Protein AF-A0A7X0MTR4-F1 (afdb_monomer_lite)

Radius of gyration: 24.88 Å; chains: 1; bounding box: 45×52×66 Å

Structure (mmCIF, N/CA/C/O backbone):
data_AF-A0A7X0MTR4-F1
#
_entry.id   AF-A0A7X0MTR4-F1
#
loop_
_atom_site.group_PDB
_atom_site.id
_atom_site.type_symbol
_atom_site.label_atom_id
_atom_site.label_alt_id
_atom_site.label_comp_id
_atom_site.label_asym_id
_atom_site.label_entity_id
_atom_site.label_seq_id
_atom_site.pdbx_PDB_ins_code
_atom_site.Cartn_x
_atom_site.Cartn_y
_atom_site.Cartn_z
_atom_site.occupancy
_atom_site.B_iso_or_equiv
_atom_site.auth_seq_id
_atom_site.auth_comp_id
_atom_site.auth_asym_id
_atom_site.auth_atom_id
_atom_site.pdbx_PDB_model_num
ATOM 1 N N . MET A 1 1 ? 25.894 -37.778 -3.325 1.00 52.03 1 MET A N 1
ATOM 2 C CA . MET A 1 1 ? 26.458 -36.408 -3.413 1.00 52.03 1 MET A CA 1
ATOM 3 C C . MET A 1 1 ? 26.594 -35.879 -4.847 1.00 52.03 1 MET A C 1
ATOM 5 O O . MET A 1 1 ? 26.071 -34.805 -5.101 1.00 52.03 1 MET A O 1
ATOM 9 N N . LYS A 1 2 ? 27.181 -36.609 -5.816 1.00 55.44 2 LYS A N 1
ATOM 10 C CA . LYS A 1 2 ? 27.331 -36.130 -7.219 1.00 55.44 2 LYS A CA 1
ATOM 11 C C . LYS A 1 2 ? 26.016 -35.779 -7.954 1.00 55.44 2 LYS A C 1
ATOM 13 O O . LYS A 1 2 ? 26.018 -34.944 -8.850 1.00 55.44 2 LYS A O 1
ATOM 18 N N . ARG A 1 3 ? 24.889 -36.380 -7.554 1.00 57.25 3 ARG A N 1
ATOM 19 C CA . ARG A 1 3 ? 23.555 -36.159 -8.151 1.00 57.25 3 ARG A CA 1
ATOM 20 C C . ARG A 1 3 ? 22.889 -34.833 -7.732 1.00 57.25 3 ARG A C 1
ATOM 22 O O . ARG A 1 3 ? 22.125 -34.270 -8.497 1.00 57.25 3 ARG A O 1
ATOM 29 N N . ILE A 1 4 ? 23.211 -34.326 -6.536 1.00 61.00 4 ILE A N 1
ATOM 30 C CA . ILE A 1 4 ? 22.725 -33.022 -6.040 1.00 61.00 4 ILE A CA 1
ATOM 31 C C . ILE A 1 4 ? 23.545 -31.895 -6.677 1.00 61.00 4 ILE A C 1
ATOM 33 O O . ILE A 1 4 ? 22.988 -30.911 -7.143 1.00 61.00 4 ILE A O 1
ATOM 37 N N . LEU A 1 5 ? 24.865 -32.089 -6.774 1.00 60.38 5 LEU A N 1
ATOM 38 C CA . LEU A 1 5 ? 25.774 -31.155 -7.445 1.00 60.38 5 LEU A CA 1
ATOM 39 C C . LEU A 1 5 ? 25.459 -31.008 -8.939 1.00 60.38 5 LEU A C 1
ATOM 41 O O . LEU A 1 5 ? 25.421 -29.887 -9.427 1.00 60.38 5 LEU A O 1
ATOM 45 N N . SER A 1 6 ? 25.161 -32.112 -9.636 1.00 57.75 6 SER A N 1
ATOM 46 C CA . SER A 1 6 ? 24.747 -32.046 -11.046 1.00 57.75 6 SER A CA 1
ATOM 47 C C . SER A 1 6 ? 23.400 -31.358 -11.230 1.00 57.75 6 SER A C 1
ATOM 49 O O . SER A 1 6 ? 23.270 -30.625 -12.191 1.00 57.75 6 SER A O 1
ATOM 51 N N . SER A 1 7 ? 22.450 -31.505 -10.297 1.00 58.25 7 SER A N 1
ATOM 52 C CA . SER A 1 7 ? 21.160 -30.798 -10.339 1.00 58.25 7 SER A CA 1
ATOM 53 C C . SER A 1 7 ? 21.279 -29.284 -10.127 1.00 58.25 7 SER A C 1
ATOM 55 O O . SER A 1 7 ? 20.419 -28.561 -10.611 1.00 58.25 7 SER A O 1
ATOM 57 N N . ILE A 1 8 ? 22.298 -28.801 -9.406 1.00 58.50 8 ILE A N 1
ATOM 58 C CA . ILE A 1 8 ? 22.568 -27.359 -9.230 1.00 58.50 8 ILE A CA 1
ATOM 59 C C . ILE A 1 8 ? 23.245 -26.774 -10.478 1.00 58.50 8 ILE A C 1
ATOM 61 O O . ILE A 1 8 ? 23.082 -25.595 -10.769 1.00 58.50 8 ILE A O 1
ATOM 65 N N . THR A 1 9 ? 23.984 -27.595 -11.228 1.00 65.94 9 THR A N 1
ATOM 66 C CA . THR A 1 9 ? 24.599 -27.208 -12.508 1.00 65.94 9 THR A CA 1
ATOM 67 C C . THR A 1 9 ? 23.730 -27.526 -13.732 1.00 65.94 9 THR A C 1
ATOM 69 O O . THR A 1 9 ? 24.055 -27.077 -14.826 1.00 65.94 9 THR A O 1
ATOM 72 N N . ASP A 1 10 ? 22.651 -28.299 -13.569 1.00 65.62 10 ASP A N 1
ATOM 73 C CA . ASP A 1 10 ? 21.635 -28.548 -14.597 1.00 65.62 10 ASP A CA 1
ATOM 74 C C . ASP A 1 10 ? 20.658 -27.370 -14.604 1.00 65.62 10 ASP A C 1
ATOM 76 O O . ASP A 1 10 ? 20.144 -26.988 -13.547 1.00 65.62 10 ASP A O 1
ATOM 80 N N . GLY A 1 11 ? 20.372 -26.813 -15.785 1.00 66.69 11 GLY A N 1
ATOM 81 C CA . GLY A 1 11 ? 19.631 -25.550 -15.925 1.00 66.69 11 GLY A CA 1
ATOM 82 C C . GLY A 1 11 ? 18.345 -25.498 -15.095 1.00 66.69 11 GLY A C 1
ATOM 83 O O . GLY A 1 11 ? 18.101 -24.528 -14.394 1.00 66.69 11 GLY A O 1
ATOM 84 N N . ARG A 1 12 ? 17.591 -26.602 -15.022 1.00 71.62 12 ARG A N 1
ATOM 85 C CA . ARG A 1 12 ? 16.322 -26.652 -14.277 1.00 71.62 12 ARG A CA 1
ATOM 86 C C . ARG A 1 12 ? 16.457 -26.475 -12.761 1.00 71.62 12 ARG A C 1
ATOM 88 O O . ARG A 1 12 ? 15.583 -25.863 -12.158 1.00 71.62 12 ARG A O 1
ATOM 95 N N . GLY A 1 13 ? 17.489 -27.029 -12.121 1.00 76.50 13 GLY A N 1
ATOM 96 C CA . GLY A 1 13 ? 17.661 -26.872 -10.669 1.00 76.50 13 GLY A CA 1
ATOM 97 C C . GLY A 1 13 ? 18.278 -25.523 -10.304 1.00 76.50 13 GLY A C 1
ATOM 98 O O . GLY A 1 13 ? 17.921 -24.946 -9.275 1.00 76.50 13 GLY A O 1
ATOM 99 N N . PHE A 1 14 ? 19.125 -24.986 -11.185 1.00 79.56 14 PHE A N 1
ATOM 100 C CA . PHE A 1 14 ? 19.615 -23.614 -11.099 1.00 79.56 14 PHE A CA 1
ATOM 101 C C . PHE A 1 14 ? 18.473 -22.591 -11.22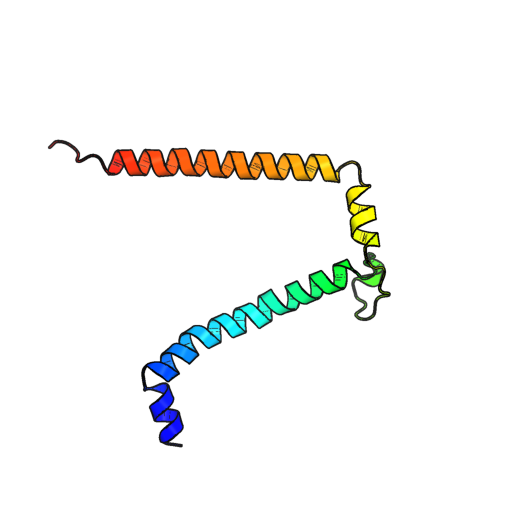8 1.00 79.56 14 PHE A C 1
ATOM 103 O O . PHE A 1 14 ? 18.349 -21.714 -10.376 1.00 79.56 14 PHE A O 1
ATOM 110 N N . ASP A 1 15 ? 17.581 -22.760 -12.210 1.00 83.56 15 ASP A N 1
ATOM 111 C CA . ASP A 1 15 ? 16.427 -21.881 -12.445 1.00 83.56 15 ASP A CA 1
ATOM 112 C C . ASP A 1 15 ? 15.457 -21.872 -11.252 1.00 83.56 15 ASP A C 1
ATOM 114 O O . ASP A 1 15 ? 14.997 -20.814 -10.814 1.00 83.56 15 ASP A O 1
ATOM 118 N N . ILE A 1 16 ? 15.184 -23.046 -10.666 1.00 87.12 16 ILE A N 1
ATOM 119 C CA . ILE A 1 16 ? 14.353 -23.160 -9.457 1.00 87.12 16 ILE A CA 1
ATOM 120 C C . ILE A 1 16 ? 15.013 -22.451 -8.274 1.00 87.12 16 ILE A C 1
ATOM 122 O O . ILE A 1 16 ? 14.317 -21.805 -7.497 1.00 87.12 16 ILE A O 1
ATOM 126 N N . GLY A 1 17 ? 16.337 -22.534 -8.128 1.00 87.62 17 GLY A N 1
ATOM 127 C CA . GLY A 1 17 ? 17.060 -21.777 -7.107 1.00 87.62 17 GLY A CA 1
ATOM 128 C C . GLY A 1 17 ? 16.960 -20.266 -7.330 1.00 87.62 17 GLY A C 1
ATOM 129 O O . GLY A 1 17 ? 16.670 -19.521 -6.393 1.00 87.62 17 GLY A O 1
ATOM 130 N N . LEU A 1 18 ? 17.133 -19.822 -8.577 1.00 91.31 18 LEU A N 1
ATOM 131 C CA . LEU A 1 18 ? 17.137 -18.412 -8.965 1.00 91.31 18 LEU A CA 1
ATOM 132 C C . LEU A 1 18 ? 15.776 -17.740 -8.749 1.00 91.31 18 LEU A C 1
ATOM 134 O O . LEU A 1 18 ? 15.732 -16.581 -8.348 1.00 91.31 18 LEU A O 1
ATOM 138 N N . VAL A 1 19 ? 14.675 -18.466 -8.949 1.00 93.75 19 VAL A N 1
ATOM 139 C CA . VAL A 1 19 ? 13.316 -17.976 -8.662 1.00 93.75 19 VAL A CA 1
ATOM 140 C C . VAL A 1 19 ? 12.921 -18.236 -7.207 1.00 93.75 19 VAL A C 1
ATOM 142 O O . VAL A 1 19 ? 12.368 -17.364 -6.537 1.00 93.75 19 VAL A O 1
ATOM 145 N N . GLY A 1 20 ? 13.221 -19.424 -6.689 1.00 95.31 20 GLY A N 1
ATOM 146 C CA . GLY A 1 20 ? 12.803 -19.873 -5.366 1.00 95.31 20 GLY A CA 1
ATOM 147 C C . GLY A 1 20 ? 13.390 -19.036 -4.234 1.00 95.31 20 GLY A C 1
ATOM 148 O O . GLY A 1 20 ? 12.678 -18.745 -3.277 1.00 95.31 20 GLY A O 1
ATOM 149 N N . VAL A 1 21 ? 14.647 -18.593 -4.348 1.00 95.19 21 VAL A N 1
ATOM 150 C CA . VAL A 1 21 ? 15.296 -17.769 -3.316 1.00 95.19 21 VAL A CA 1
ATOM 151 C C . VAL A 1 21 ? 14.628 -16.388 -3.177 1.00 95.19 21 VAL A C 1
ATOM 153 O O . VAL A 1 21 ? 14.201 -16.070 -2.065 1.00 95.19 21 VAL A O 1
ATOM 156 N N . PRO A 1 22 ? 14.449 -15.581 -4.245 1.00 95.94 22 PRO A N 1
ATOM 157 C CA . PRO A 1 22 ? 13.691 -14.331 -4.167 1.00 95.94 22 PRO A CA 1
ATOM 158 C C . PRO A 1 22 ? 12.250 -14.521 -3.698 1.00 95.94 22 PRO A C 1
ATOM 160 O O . PRO A 1 22 ? 11.765 -13.730 -2.896 1.00 95.94 22 PRO A O 1
ATOM 163 N N . PHE A 1 23 ? 11.563 -15.574 -4.152 1.00 96.25 23 PHE A N 1
ATOM 164 C CA . PHE A 1 23 ? 10.193 -15.846 -3.715 1.00 96.25 23 PHE A CA 1
ATOM 165 C C . PHE A 1 23 ? 10.116 -16.179 -2.227 1.00 96.25 23 PHE A C 1
ATOM 167 O O . PHE A 1 23 ? 9.269 -15.629 -1.527 1.00 96.25 23 PHE A O 1
ATOM 174 N N . ALA A 1 24 ? 11.007 -17.035 -1.724 1.00 96.31 24 ALA A N 1
ATOM 175 C CA . ALA A 1 24 ? 11.084 -17.343 -0.302 1.00 96.31 24 ALA A CA 1
ATOM 176 C C . ALA A 1 24 ? 11.415 -16.087 0.514 1.00 96.31 24 ALA A C 1
ATOM 178 O O . ALA A 1 24 ? 10.780 -15.832 1.534 1.00 96.31 24 ALA A O 1
ATOM 179 N N . PHE A 1 25 ? 12.350 -15.267 0.032 1.00 96.12 25 PHE A N 1
ATOM 180 C CA . PHE A 1 25 ? 12.697 -13.990 0.647 1.00 96.12 25 PHE A CA 1
ATOM 181 C C . PHE A 1 25 ? 11.489 -13.045 0.729 1.00 96.12 25 PHE A C 1
ATOM 183 O O . PHE A 1 25 ? 11.160 -12.564 1.813 1.00 96.12 25 PHE A O 1
ATOM 190 N N . LEU A 1 26 ? 10.785 -12.824 -0.387 1.00 97.25 26 LEU A N 1
ATOM 191 C CA . LEU A 1 26 ? 9.581 -11.991 -0.434 1.00 97.25 26 LEU A CA 1
ATOM 192 C C . LEU A 1 26 ? 8.472 -12.553 0.458 1.00 97.25 26 LEU A C 1
ATOM 194 O O . LEU A 1 26 ? 7.818 -11.804 1.180 1.00 97.25 26 LEU A O 1
ATOM 198 N N . PHE A 1 27 ? 8.266 -13.867 0.452 1.00 96.50 27 PHE A N 1
ATOM 199 C CA . PHE A 1 27 ? 7.240 -14.496 1.273 1.00 96.50 27 PHE A CA 1
ATOM 200 C C . PHE A 1 27 ? 7.531 -14.342 2.769 1.00 96.50 27 PHE A C 1
ATOM 202 O O . PHE A 1 27 ? 6.639 -13.990 3.536 1.00 96.50 27 PHE A O 1
ATOM 209 N N . ILE A 1 28 ? 8.778 -14.551 3.190 1.00 96.88 28 ILE A N 1
ATOM 210 C CA . ILE A 1 28 ? 9.164 -14.444 4.600 1.00 96.88 28 ILE A CA 1
ATOM 211 C C . ILE A 1 28 ? 9.126 -12.986 5.062 1.00 96.88 28 ILE A C 1
ATOM 213 O O . ILE A 1 28 ? 8.585 -12.703 6.127 1.00 96.88 28 ILE A O 1
ATOM 217 N N . LEU A 1 29 ? 9.677 -12.056 4.279 1.00 95.38 29 LEU A N 1
ATOM 218 C CA . LEU A 1 29 ? 9.846 -10.672 4.726 1.00 95.38 29 LEU A CA 1
ATOM 219 C C . LEU A 1 29 ? 8.663 -9.756 4.425 1.00 95.38 29 LEU A C 1
ATOM 221 O O . LEU A 1 29 ? 8.455 -8.802 5.164 1.00 95.38 29 LEU A O 1
ATOM 225 N N . ALA A 1 30 ? 7.890 -10.016 3.373 1.00 94.50 30 ALA A N 1
ATOM 226 C CA . ALA A 1 30 ? 6.696 -9.234 3.049 1.00 94.50 30 ALA A CA 1
ATOM 227 C C . ALA A 1 30 ? 5.412 -10.029 3.310 1.00 94.50 30 ALA A C 1
ATOM 229 O O . ALA A 1 30 ? 4.472 -9.503 3.903 1.00 94.50 30 ALA A O 1
ATOM 230 N N . GLY A 1 31 ? 5.382 -11.309 2.926 1.00 95.75 31 GLY A N 1
ATOM 231 C CA . GLY A 1 31 ? 4.209 -12.170 3.085 1.00 95.75 31 GLY A CA 1
ATOM 232 C C . GLY A 1 31 ? 3.821 -12.409 4.546 1.00 95.75 31 GLY A C 1
ATOM 233 O O . GLY A 1 31 ? 2.668 -12.179 4.906 1.00 95.75 31 GLY A O 1
ATOM 234 N N . LEU A 1 32 ? 4.762 -12.814 5.409 1.00 94.50 32 LEU A N 1
ATOM 235 C CA . LEU A 1 32 ? 4.459 -13.072 6.824 1.00 94.50 32 LEU A CA 1
ATOM 236 C C . LEU A 1 3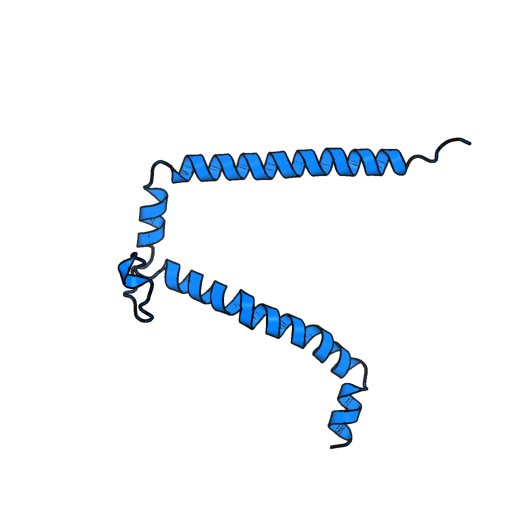2 ? 3.977 -11.813 7.567 1.00 94.50 32 LEU A C 1
ATOM 238 O O . LEU A 1 32 ? 2.931 -11.900 8.215 1.00 94.50 32 LEU A O 1
ATOM 242 N N . PRO A 1 33 ? 4.631 -10.635 7.461 1.00 92.69 33 PRO A N 1
ATOM 243 C CA . PRO A 1 33 ? 4.102 -9.421 8.077 1.00 92.69 33 PRO A CA 1
ATOM 244 C C . PRO A 1 33 ? 2.747 -9.005 7.508 1.00 92.69 33 PRO A C 1
ATOM 246 O O . PRO A 1 33 ? 1.901 -8.526 8.257 1.00 92.69 33 PRO A O 1
ATOM 249 N N . LEU A 1 34 ? 2.500 -9.202 6.210 1.00 94.50 34 LEU A N 1
ATOM 250 C CA . LEU A 1 34 ? 1.201 -8.901 5.610 1.00 94.50 34 LEU A CA 1
ATOM 251 C C . LEU A 1 34 ? 0.096 -9.793 6.189 1.00 94.50 34 LEU A C 1
ATOM 253 O O . LEU A 1 34 ? -0.947 -9.286 6.594 1.00 94.50 34 LEU A O 1
ATOM 257 N N . LEU A 1 35 ? 0.340 -11.102 6.292 1.00 93.00 35 LEU A N 1
ATOM 258 C CA . LEU A 1 35 ? -0.590 -12.042 6.925 1.00 93.00 35 LEU A CA 1
ATOM 259 C C . LEU A 1 35 ? -0.84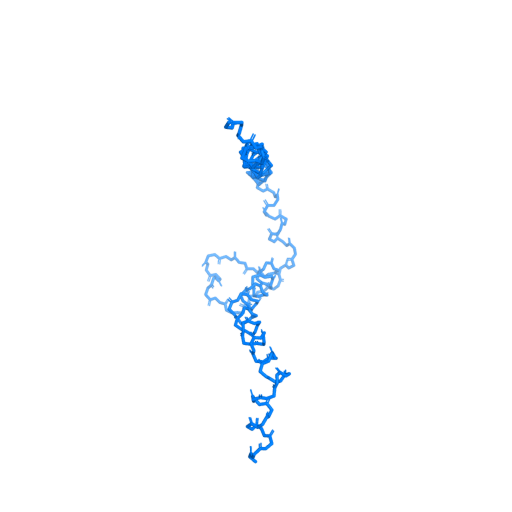6 -11.675 8.388 1.00 93.00 35 LEU A C 1
ATOM 261 O O . LEU A 1 35 ? -1.992 -11.683 8.831 1.00 93.00 35 LEU A O 1
ATOM 265 N N . TYR A 1 36 ? 0.201 -11.298 9.121 1.00 89.69 36 TYR A N 1
ATOM 266 C CA . TYR A 1 36 ? 0.064 -10.818 10.491 1.00 89.69 36 TYR A CA 1
ATOM 267 C C . TYR A 1 36 ? -0.795 -9.548 10.574 1.00 89.69 36 TYR A C 1
ATOM 269 O O . TYR A 1 36 ? -1.683 -9.481 11.417 1.00 89.69 36 TYR A O 1
ATOM 277 N N . ASN A 1 37 ? -0.610 -8.578 9.671 1.00 90.75 37 ASN A N 1
ATOM 278 C CA . ASN A 1 37 ? -1.451 -7.378 9.610 1.00 90.75 37 ASN A CA 1
ATOM 279 C C . ASN A 1 37 ? -2.921 -7.708 9.312 1.00 90.75 37 ASN A C 1
ATOM 281 O O . ASN A 1 37 ? -3.808 -7.089 9.892 1.00 90.75 37 ASN A O 1
ATOM 285 N N . ILE A 1 38 ? -3.184 -8.698 8.451 1.00 90.88 38 ILE A N 1
ATOM 286 C CA . ILE A 1 38 ? -4.547 -9.174 8.181 1.00 90.88 38 ILE A CA 1
ATOM 287 C C . ILE A 1 38 ? -5.147 -9.808 9.436 1.00 90.88 38 ILE A C 1
ATOM 289 O O . ILE A 1 38 ? -6.276 -9.505 9.782 1.00 90.88 38 ILE A O 1
ATOM 293 N N . LEU A 1 39 ? -4.422 -10.665 10.157 1.00 88.94 39 LEU A N 1
ATOM 294 C CA . LEU A 1 39 ? -4.937 -11.233 11.410 1.00 88.94 39 LEU A CA 1
ATOM 295 C C . LEU A 1 39 ? -5.197 -10.141 12.452 1.00 88.94 39 LEU A C 1
ATOM 297 O O . LEU A 1 39 ? -6.248 -10.124 13.094 1.00 88.94 39 LEU A O 1
ATOM 301 N N . MET A 1 40 ? -4.262 -9.200 12.563 1.00 87.44 40 MET A N 1
ATOM 302 C CA . MET A 1 40 ? -4.336 -8.066 13.471 1.00 87.44 40 MET A CA 1
ATOM 303 C C . MET A 1 40 ? -5.537 -7.161 13.164 1.00 87.44 40 MET A C 1
ATOM 305 O O . MET A 1 40 ? -6.148 -6.645 14.095 1.00 87.44 40 MET A O 1
ATOM 309 N N . SER A 1 41 ? -5.947 -7.008 11.899 1.00 89.12 41 SER A N 1
ATOM 310 C CA . SER A 1 41 ? -7.114 -6.187 11.549 1.00 89.12 41 SER A CA 1
ATOM 311 C C . SER A 1 41 ? -8.442 -6.744 12.081 1.00 89.12 41 SER A C 1
ATOM 313 O O . SER A 1 41 ? -9.397 -5.978 12.222 1.00 89.12 41 SER A O 1
ATOM 315 N N . PHE A 1 42 ? -8.499 -8.032 12.444 1.00 89.75 42 PHE A N 1
ATOM 316 C CA . PHE A 1 42 ? -9.650 -8.667 13.103 1.00 89.75 42 PHE A CA 1
ATOM 317 C C . PHE A 1 42 ? -9.496 -8.826 14.626 1.00 89.75 42 PHE A C 1
ATOM 319 O O . PHE A 1 42 ? -10.388 -9.357 15.295 1.00 89.75 42 PHE A O 1
ATOM 326 N N . GLN A 1 43 ? -8.368 -8.399 15.189 1.00 86.81 43 GLN A N 1
ATOM 327 C CA . GLN A 1 43 ? -8.065 -8.459 16.619 1.00 86.81 43 GLN A CA 1
ATOM 328 C C . GLN A 1 43 ? -8.131 -7.066 17.250 1.00 86.81 43 GLN A C 1
ATOM 330 O O . GLN A 1 43 ? -8.099 -6.059 16.553 1.00 86.81 43 GLN A O 1
ATOM 335 N N . GLU A 1 44 ? -8.253 -6.980 18.571 1.00 81.94 44 GLU A N 1
ATOM 336 C CA . GLU A 1 44 ? -8.234 -5.685 19.262 1.00 81.94 44 GLU A CA 1
ATOM 337 C C . GLU A 1 44 ? -6.843 -5.034 19.177 1.00 81.94 44 GLU A C 1
ATOM 339 O O . GLU A 1 44 ? -5.841 -5.609 19.615 1.00 81.94 44 GLU A O 1
ATOM 344 N N . VAL A 1 45 ? -6.774 -3.836 18.588 1.00 69.62 45 VAL A N 1
ATOM 345 C CA . VAL A 1 45 ? -5.529 -3.079 18.395 1.00 69.62 45 VAL A CA 1
ATOM 346 C C . VAL A 1 45 ? -5.641 -1.724 19.072 1.00 69.62 45 VAL A C 1
ATOM 348 O O . VAL A 1 45 ? -5.984 -0.722 18.459 1.00 69.62 45 VAL A O 1
ATOM 351 N N . ASP A 1 46 ? -5.300 -1.709 20.349 1.00 72.00 46 ASP A N 1
ATOM 352 C CA . ASP A 1 46 ? -5.080 -0.503 21.137 1.00 72.00 46 ASP A CA 1
ATOM 353 C C . ASP A 1 46 ? -3.592 -0.209 21.345 1.00 72.00 46 ASP A C 1
ATOM 355 O O . ASP A 1 46 ? -2.763 -1.125 21.279 1.00 72.00 46 ASP A O 1
ATOM 359 N N . MET A 1 47 ? -3.250 1.041 21.684 1.00 66.69 47 MET A N 1
ATOM 360 C CA . MET A 1 47 ? -1.862 1.473 21.942 1.00 66.69 47 MET A CA 1
ATOM 361 C C . MET A 1 47 ? -1.150 0.598 22.988 1.00 66.69 47 MET A C 1
ATOM 363 O O . MET A 1 47 ? 0.046 0.339 22.876 1.00 66.69 47 MET A O 1
ATOM 367 N N . PHE A 1 48 ? -1.901 0.085 23.966 1.00 68.69 48 PHE A N 1
ATOM 368 C CA . PHE A 1 48 ? -1.406 -0.812 25.014 1.00 68.69 48 PHE A CA 1
ATOM 369 C C . PHE A 1 48 ? -1.330 -2.282 24.582 1.00 68.69 48 PHE A C 1
ATOM 371 O O . PHE A 1 48 ? -0.575 -3.062 25.154 1.00 68.69 48 PHE A O 1
ATOM 378 N N . SER A 1 49 ? -2.086 -2.666 23.554 1.00 67.94 49 SER A N 1
ATOM 379 C CA . SER A 1 49 ? -2.095 -4.029 23.016 1.00 67.94 49 SER A CA 1
ATOM 380 C C . SER A 1 49 ? -1.015 -4.258 21.955 1.00 67.94 49 SER A C 1
ATOM 382 O O . SER A 1 49 ? -0.749 -5.410 21.626 1.00 67.94 49 SER A O 1
ATOM 384 N N . LEU A 1 50 ? -0.369 -3.195 21.442 1.00 62.44 50 LEU A N 1
ATOM 385 C CA . LEU A 1 50 ? 0.614 -3.258 20.348 1.00 62.44 50 LEU A CA 1
ATOM 386 C C . LEU A 1 50 ? 1.759 -4.257 20.601 1.00 62.44 50 LEU A C 1
ATOM 388 O O . LEU A 1 50 ? 2.205 -4.910 19.660 1.00 62.44 50 LEU A O 1
ATOM 392 N N . GLY A 1 51 ? 2.179 -4.419 21.860 1.00 65.69 51 GLY A N 1
ATOM 393 C CA . GLY A 1 51 ? 3.210 -5.378 22.273 1.00 65.69 51 GLY A CA 1
ATOM 394 C C . GLY A 1 51 ? 2.704 -6.781 22.639 1.00 65.69 51 GLY A C 1
ATOM 395 O O . GLY A 1 51 ? 3.521 -7.663 22.888 1.00 65.69 51 GLY A O 1
ATOM 396 N N . SER A 1 52 ? 1.386 -7.010 22.686 1.00 70.69 52 SER A N 1
ATOM 397 C CA . SER A 1 52 ? 0.811 -8.322 23.005 1.00 70.69 52 SER A CA 1
ATOM 398 C C . SER A 1 52 ? 0.605 -9.160 21.744 1.00 70.69 52 SER A C 1
ATOM 400 O O . SER A 1 52 ? -0.007 -8.710 20.771 1.00 70.69 52 SER A O 1
ATOM 402 N N . ILE A 1 53 ? 1.083 -10.405 21.790 1.00 63.69 53 ILE A N 1
ATOM 403 C CA . ILE A 1 53 ? 0.908 -11.411 20.730 1.00 63.69 53 ILE A CA 1
ATOM 404 C C . ILE A 1 53 ? -0.491 -12.049 20.804 1.00 63.69 53 ILE A C 1
ATOM 406 O O . ILE A 1 53 ? -1.042 -12.463 19.788 1.00 63.69 53 ILE A O 1
ATOM 410 N N . ILE A 1 54 ? -1.092 -12.110 21.998 1.00 67.75 54 ILE A N 1
ATOM 411 C CA . ILE A 1 54 ? -2.420 -12.692 22.218 1.00 67.75 54 ILE A CA 1
ATOM 412 C C . ILE A 1 54 ? -3.407 -11.545 22.407 1.00 67.75 54 ILE A C 1
ATOM 414 O O . ILE A 1 54 ? -3.338 -10.807 23.393 1.00 67.75 54 ILE A O 1
ATOM 418 N N . ARG A 1 55 ? -4.312 -11.386 21.441 1.00 76.50 55 ARG A N 1
ATOM 419 C CA . ARG A 1 55 ? -5.337 -10.339 21.424 1.00 76.50 55 ARG A CA 1
ATOM 420 C C . ARG A 1 55 ? -6.713 -10.960 21.215 1.00 76.50 55 ARG A C 1
ATOM 422 O O . ARG A 1 55 ? -6.821 -11.928 20.455 1.00 76.50 55 ARG A O 1
ATOM 429 N N . PRO A 1 56 ? -7.760 -10.424 21.857 1.00 79.31 56 PRO A N 1
ATOM 430 C CA . PRO A 1 56 ? -9.114 -10.902 21.633 1.00 79.31 56 PRO A CA 1
ATOM 431 C C . PRO A 1 56 ? -9.530 -10.644 20.179 1.00 79.31 56 PRO A C 1
ATOM 433 O O . PRO A 1 56 ? -9.212 -9.609 19.589 1.00 79.31 56 PRO A O 1
ATOM 436 N N . PHE A 1 57 ? -10.225 -11.617 19.590 1.00 84.81 57 PHE A N 1
ATOM 437 C CA . PHE A 1 57 ? -10.778 -11.506 18.245 1.00 84.81 57 PHE A CA 1
ATOM 438 C C . PHE A 1 57 ? -12.051 -10.655 18.295 1.00 84.81 57 PHE A C 1
ATOM 440 O O . PHE A 1 57 ? -13.035 -11.043 18.923 1.00 84.81 57 PHE A O 1
ATOM 447 N N . VAL A 1 58 ? -12.030 -9.496 17.636 1.00 87.12 58 VAL A N 1
ATOM 448 C CA . VAL A 1 58 ? -13.133 -8.516 17.620 1.00 87.12 58 VAL A CA 1
ATOM 449 C C . VAL A 1 58 ? -13.888 -8.498 16.288 1.00 87.12 58 VAL A C 1
ATOM 451 O O . VAL A 1 58 ? -14.801 -7.692 16.093 1.00 87.12 58 VAL A O 1
ATOM 454 N N . GLY A 1 59 ? -13.527 -9.383 15.354 1.00 88.81 59 GLY A N 1
ATOM 455 C CA . GLY A 1 59 ? -14.153 -9.471 14.038 1.00 88.81 59 GLY A CA 1
ATOM 456 C C . GLY A 1 59 ? -14.000 -8.164 13.257 1.00 88.81 59 GLY A C 1
ATOM 457 O O . GLY A 1 59 ? -12.900 -7.645 13.115 1.00 88.81 59 GLY A O 1
ATOM 458 N N . PHE A 1 60 ? -15.105 -7.612 12.751 1.00 90.94 60 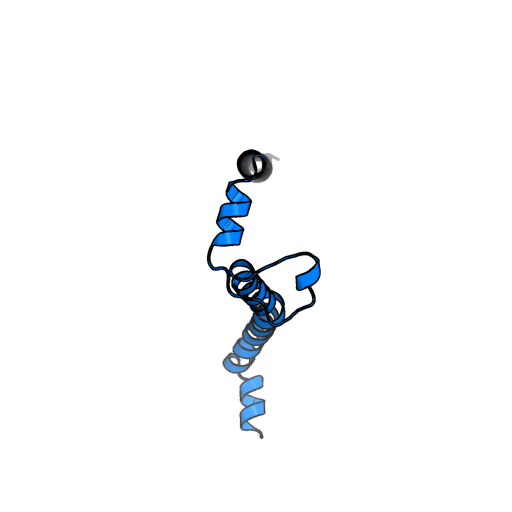PHE A N 1
ATOM 459 C CA . PHE A 1 60 ? -15.090 -6.415 11.896 1.00 90.94 60 PHE A CA 1
ATOM 460 C C . PHE A 1 60 ? -15.147 -5.078 12.650 1.00 90.94 60 PHE A C 1
ATOM 462 O O . PHE A 1 60 ? -15.267 -4.030 12.014 1.00 90.94 60 PHE A O 1
ATOM 469 N N . LYS A 1 61 ? -15.072 -5.082 13.986 1.00 91.19 61 LYS A N 1
ATOM 470 C CA . LYS A 1 61 ? -15.223 -3.866 14.801 1.00 91.19 61 LYS A CA 1
ATOM 471 C C . LYS A 1 61 ? -14.272 -2.743 14.363 1.00 91.19 61 LYS A C 1
ATOM 473 O O . LYS A 1 61 ? -14.730 -1.632 14.127 1.00 91.19 61 LYS A O 1
ATOM 478 N N . ASN A 1 62 ? -12.998 -3.065 14.126 1.00 90.69 62 ASN A N 1
ATOM 479 C CA . ASN A 1 62 ? -11.988 -2.098 13.678 1.00 90.69 62 ASN A CA 1
ATOM 480 C C . ASN A 1 62 ? -12.360 -1.410 12.356 1.00 90.69 62 ASN A C 1
ATOM 482 O O . ASN A 1 62 ? -12.165 -0.209 12.199 1.00 90.69 62 ASN A O 1
ATOM 486 N N . TYR A 1 63 ? -12.925 -2.158 11.405 1.00 91.38 63 TYR A N 1
ATOM 487 C CA . TYR A 1 63 ? -13.356 -1.608 10.120 1.00 91.38 63 TYR A CA 1
ATOM 488 C C . TYR A 1 63 ? -14.552 -0.672 10.290 1.00 91.38 63 TYR A C 1
ATOM 490 O O . TYR A 1 63 ? -14.577 0.411 9.712 1.00 91.38 63 TYR A O 1
ATOM 498 N N . ILE A 1 64 ? -15.535 -1.070 11.101 1.00 92.38 64 ILE A N 1
ATOM 499 C CA . ILE A 1 64 ? -16.707 -0.239 11.394 1.00 92.38 64 ILE A CA 1
ATOM 500 C C . ILE A 1 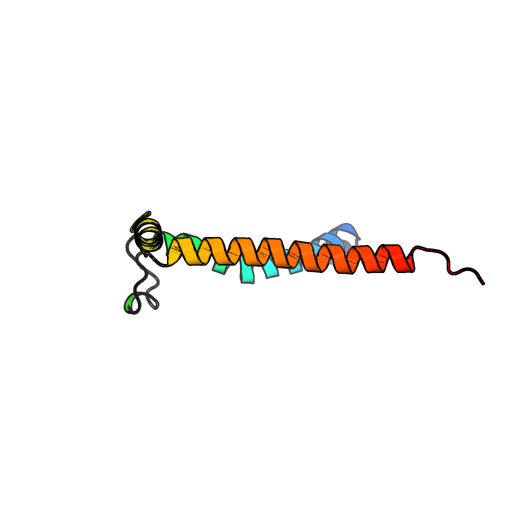64 ? -16.271 1.066 12.069 1.00 92.38 64 ILE A C 1
ATOM 502 O O . ILE A 1 64 ? -16.739 2.136 11.685 1.00 92.38 64 ILE A O 1
ATOM 506 N N . ASP A 1 65 ? -15.375 0.986 13.049 1.00 91.50 65 ASP A N 1
ATOM 507 C CA . ASP A 1 65 ? -14.888 2.152 13.784 1.00 91.50 65 ASP A CA 1
ATOM 508 C C . ASP A 1 65 ? -14.050 3.079 12.889 1.00 91.50 65 ASP A C 1
ATOM 510 O O . ASP A 1 65 ? -14.189 4.295 12.992 1.00 91.50 65 ASP A O 1
ATOM 514 N N . LEU A 1 66 ? -13.280 2.534 11.939 1.00 91.44 66 LEU A N 1
ATOM 515 C CA . LEU A 1 66 ? -12.590 3.313 10.906 1.00 91.44 66 LEU A CA 1
ATOM 516 C C . LEU A 1 66 ? -13.580 4.080 10.016 1.00 91.44 66 LEU A C 1
ATOM 518 O O . LEU A 1 66 ? -13.454 5.290 9.850 1.00 91.44 66 LEU A O 1
ATOM 522 N N . PHE A 1 67 ? -14.590 3.409 9.456 1.00 93.69 67 PHE A N 1
ATOM 523 C CA . PHE A 1 67 ? -15.557 4.057 8.556 1.00 93.69 67 PHE A CA 1
ATOM 524 C C . PHE A 1 67 ? -16.514 5.028 9.259 1.00 93.69 67 PHE A C 1
ATOM 526 O O . PHE A 1 67 ? -17.114 5.870 8.594 1.00 93.69 67 PHE A O 1
ATOM 533 N N . LYS A 1 68 ? -16.651 4.945 10.586 1.00 94.44 68 LYS A N 1
ATOM 534 C CA . LYS A 1 68 ? -17.379 5.938 11.389 1.00 94.44 68 LYS A CA 1
ATOM 535 C C . LYS A 1 68 ? -16.615 7.251 11.570 1.00 94.44 68 LYS A C 1
ATOM 537 O O . LYS A 1 68 ? -17.243 8.245 11.929 1.00 94.44 68 LYS A O 1
ATOM 542 N N . GLN A 1 69 ? -15.297 7.267 11.361 1.00 94.44 69 GLN A N 1
ATOM 543 C CA . GLN A 1 69 ? -14.511 8.495 11.470 1.00 94.44 69 GLN A CA 1
ATOM 544 C C . GLN A 1 69 ? -14.876 9.445 10.316 1.00 94.44 69 GLN A C 1
ATOM 546 O O . GLN A 1 69 ? -14.833 9.031 9.150 1.00 94.44 69 GLN A O 1
ATOM 551 N N . PRO A 1 70 ? -15.248 10.706 10.603 1.00 94.12 70 PRO A N 1
ATOM 552 C CA . PRO A 1 70 ? -15.681 11.655 9.577 1.00 94.12 70 PRO A CA 1
ATOM 553 C C . PRO A 1 70 ? -14.581 11.992 8.559 1.00 94.12 70 PRO A C 1
ATOM 555 O O . PRO A 1 70 ? -14.882 12.427 7.451 1.00 94.12 70 PRO A O 1
ATOM 558 N N . GLU A 1 71 ? -13.316 11.759 8.900 1.00 95.81 71 GLU A N 1
ATOM 559 C CA . GLU A 1 71 ? -12.147 12.004 8.059 1.00 95.81 71 GLU A CA 1
ATOM 560 C C . GLU A 1 71 ? -11.896 10.878 7.048 1.00 95.81 71 GLU A C 1
ATOM 562 O O . GLU A 1 71 ? -11.286 11.117 6.004 1.00 95.81 71 GLU A O 1
ATOM 567 N N . THR A 1 72 ? -12.391 9.663 7.308 1.00 94.25 72 THR A N 1
ATOM 568 C CA . THR A 1 72 ? -12.066 8.472 6.508 1.00 94.25 72 THR A CA 1
ATOM 569 C C . THR A 1 72 ? -12.495 8.619 5.051 1.00 94.25 72 THR A C 1
ATOM 571 O O . THR A 1 72 ? -11.694 8.393 4.144 1.00 94.25 72 THR A O 1
ATOM 574 N N . LEU A 1 73 ? -13.739 9.037 4.796 1.00 95.00 73 LEU A N 1
ATOM 575 C CA . LEU A 1 73 ? -14.241 9.220 3.428 1.00 95.00 73 LEU A CA 1
ATOM 576 C C . LEU A 1 73 ? -13.536 10.367 2.676 1.00 95.00 73 LEU A C 1
ATOM 578 O O .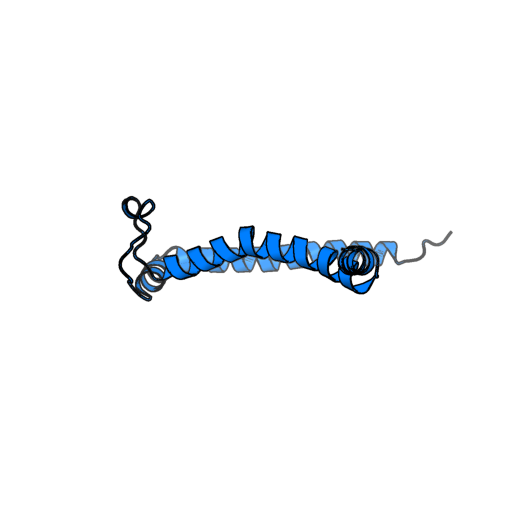 LEU A 1 73 ? -13.101 10.133 1.545 1.00 95.00 73 LEU A O 1
ATOM 582 N N . PRO A 1 74 ? -13.363 11.571 3.262 1.00 96.69 74 PRO A N 1
ATOM 583 C CA . PRO A 1 74 ? -12.565 12.630 2.649 1.00 96.69 74 PRO A CA 1
ATOM 584 C C . PRO A 1 74 ? -11.138 12.198 2.301 1.00 96.69 74 PRO A C 1
ATOM 586 O O . PRO A 1 74 ? -10.671 12.476 1.197 1.00 96.69 74 PRO A O 1
ATOM 589 N N . ILE A 1 75 ? -10.449 11.494 3.207 1.00 97.06 75 ILE A N 1
ATOM 590 C CA . ILE A 1 75 ? -9.085 11.003 2.969 1.00 97.06 75 ILE A CA 1
ATOM 591 C C . ILE A 1 75 ? -9.074 10.032 1.788 1.00 97.06 75 ILE A C 1
ATOM 593 O O . ILE A 1 75 ? -8.293 10.229 0.859 1.00 97.06 75 ILE A O 1
ATOM 597 N N . LEU A 1 76 ? -9.972 9.041 1.774 1.00 96.69 76 LEU A N 1
ATOM 598 C CA . LEU A 1 76 ? -10.068 8.074 0.677 1.00 96.69 76 LEU A CA 1
ATOM 599 C C . LEU A 1 76 ? -10.311 8.760 -0.671 1.00 96.69 76 LEU A C 1
ATOM 601 O O . LEU A 1 76 ? -9.652 8.430 -1.658 1.00 96.69 76 LEU A O 1
ATOM 605 N N . PHE A 1 77 ? -11.214 9.739 -0.720 1.00 97.56 77 PHE A N 1
ATOM 606 C CA . PHE A 1 77 ? -11.513 10.463 -1.952 1.00 97.56 77 PHE A CA 1
ATOM 607 C C . PHE A 1 77 ? -10.318 11.291 -2.437 1.00 97.56 77 PHE A C 1
ATOM 609 O O . PHE A 1 77 ? -9.964 11.234 -3.616 1.00 97.56 77 PHE A O 1
ATOM 616 N N . ASN A 1 78 ? -9.635 11.987 -1.525 1.00 97.81 78 ASN A N 1
ATOM 617 C CA . ASN A 1 78 ? -8.411 12.722 -1.838 1.00 97.81 78 ASN A CA 1
ATOM 618 C C . ASN A 1 78 ? -7.305 11.792 -2.354 1.00 97.81 78 ASN A C 1
ATOM 620 O O . ASN A 1 78 ? -6.637 12.123 -3.332 1.00 97.81 78 ASN A O 1
ATOM 624 N N . THR A 1 79 ? -7.133 10.613 -1.751 1.00 97.62 79 THR A N 1
ATOM 625 C CA . THR A 1 79 ? -6.172 9.608 -2.222 1.00 97.62 79 THR A CA 1
ATOM 626 C C . THR A 1 79 ? -6.509 9.132 -3.632 1.00 97.62 79 THR A C 1
ATOM 628 O O . THR A 1 79 ? -5.619 9.079 -4.477 1.00 97.62 79 THR A O 1
ATOM 631 N N . VAL A 1 80 ? -7.777 8.832 -3.924 1.00 98.12 80 VAL A N 1
ATOM 632 C CA . VAL A 1 80 ? -8.202 8.405 -5.267 1.00 98.12 80 VAL A CA 1
ATOM 633 C C . VAL A 1 80 ? -7.962 9.507 -6.297 1.00 98.12 80 VAL A C 1
ATOM 635 O O . VAL A 1 80 ? -7.376 9.233 -7.343 1.00 98.12 80 VAL A O 1
ATOM 638 N N . ILE A 1 81 ? -8.345 10.752 -5.997 1.00 98.19 81 ILE A N 1
ATOM 639 C CA . ILE A 1 81 ? -8.088 11.898 -6.882 1.00 98.19 81 ILE A CA 1
ATOM 640 C C . ILE A 1 81 ? -6.591 12.043 -7.144 1.00 98.19 81 ILE A C 1
ATOM 642 O O . ILE A 1 81 ? -6.180 12.209 -8.291 1.00 98.19 81 ILE A O 1
ATOM 646 N N . PHE A 1 82 ? -5.772 11.956 -6.096 1.00 97.94 82 PHE A N 1
ATOM 647 C CA . PHE A 1 82 ? -4.327 12.075 -6.218 1.00 97.94 82 PHE A CA 1
ATOM 648 C C . PHE A 1 82 ? -3.733 10.961 -7.086 1.00 97.94 82 PHE A C 1
ATOM 650 O O . PHE A 1 82 ? -2.945 11.241 -7.987 1.00 97.94 82 PHE A O 1
ATOM 657 N N . VAL A 1 83 ? -4.127 9.706 -6.865 1.00 98.00 83 VAL A N 1
ATOM 658 C CA . VAL A 1 83 ? -3.659 8.560 -7.659 1.00 98.00 83 VAL A CA 1
ATOM 659 C C . VAL A 1 83 ? -4.064 8.712 -9.125 1.00 98.00 83 VAL A C 1
ATOM 661 O O . VAL A 1 83 ? -3.219 8.602 -10.007 1.00 98.00 83 VAL A O 1
ATOM 664 N N . VAL A 1 84 ? -5.329 9.024 -9.409 1.00 98.12 84 VAL A N 1
ATOM 665 C CA . VAL A 1 84 ? -5.806 9.170 -10.793 1.00 98.12 84 VAL A CA 1
ATOM 666 C C . VAL A 1 84 ? -5.132 10.357 -11.480 1.00 98.12 84 VAL A C 1
ATOM 668 O O . VAL A 1 84 ? -4.647 10.223 -12.602 1.00 98.12 84 VAL A O 1
ATOM 671 N N . GLY A 1 85 ? -5.055 11.505 -10.805 1.00 98.06 85 GLY A N 1
ATOM 672 C CA . GLY A 1 85 ? -4.428 12.708 -11.343 1.00 98.06 85 GLY A CA 1
ATOM 673 C C . GLY A 1 85 ? -2.928 12.534 -11.588 1.00 98.06 85 GLY A C 1
ATOM 674 O O . GLY A 1 85 ? -2.433 12.929 -12.644 1.00 98.06 85 GLY A O 1
ATOM 675 N N . SER A 1 86 ? -2.209 11.901 -10.655 1.00 97.62 86 SER A N 1
ATOM 676 C CA . SER A 1 86 ? -0.772 11.634 -10.802 1.00 97.62 86 SER A CA 1
ATOM 677 C C . SER A 1 86 ? -0.488 10.671 -11.950 1.00 97.62 86 SER A C 1
ATOM 679 O O . SER A 1 86 ? 0.331 10.997 -12.807 1.00 97.62 86 SER A O 1
ATOM 681 N N . ILE A 1 87 ? -1.210 9.549 -12.033 1.00 97.81 87 ILE A N 1
ATOM 682 C CA . ILE A 1 87 ? -1.053 8.579 -13.123 1.00 97.81 87 ILE A CA 1
ATOM 683 C C . ILE A 1 87 ? -1.374 9.231 -14.466 1.00 97.81 87 ILE A C 1
ATOM 685 O O . ILE A 1 87 ? -0.600 9.080 -15.407 1.00 97.81 87 ILE A O 1
ATOM 689 N N . ALA A 1 88 ? -2.473 9.986 -14.564 1.00 98.00 88 ALA A N 1
ATOM 690 C CA . ALA A 1 88 ? -2.837 10.673 -15.797 1.00 98.00 88 ALA A CA 1
ATOM 691 C C . ALA A 1 88 ? -1.749 11.667 -16.229 1.00 98.00 88 ALA A C 1
ATOM 693 O O . ALA A 1 88 ? -1.325 11.646 -17.381 1.00 98.00 88 ALA A O 1
ATOM 694 N N . GLY A 1 89 ? -1.244 12.494 -15.308 1.00 97.31 89 GLY A N 1
ATOM 695 C CA . GLY A 1 89 ? -0.172 13.447 -15.598 1.00 97.31 89 GLY A CA 1
ATOM 696 C C . GLY A 1 89 ? 1.129 12.767 -16.031 1.00 97.31 89 GLY A C 1
ATOM 697 O O . GLY A 1 89 ? 1.685 13.102 -17.076 1.00 97.31 89 GLY A O 1
ATOM 698 N N . GLN A 1 90 ? 1.595 11.777 -15.265 1.00 97.44 90 GLN A N 1
ATOM 699 C CA . GLN A 1 90 ? 2.812 11.017 -15.572 1.00 97.44 90 GLN A CA 1
ATOM 700 C C . GLN A 1 90 ? 2.699 10.278 -16.906 1.00 97.44 90 GLN A C 1
ATOM 702 O O . GLN A 1 90 ? 3.639 10.296 -17.700 1.00 97.44 90 GLN A O 1
ATOM 707 N N . PHE A 1 91 ? 1.545 9.664 -17.169 1.00 97.81 91 PHE A N 1
ATOM 708 C CA . PHE A 1 91 ? 1.285 8.952 -18.411 1.00 97.81 91 PHE A CA 1
ATOM 709 C C . PHE A 1 91 ? 1.256 9.905 -19.604 1.00 97.81 91 PHE A C 1
ATOM 711 O O . PHE A 1 91 ? 1.971 9.667 -20.569 1.00 97.81 91 PHE A O 1
ATOM 718 N N . LEU A 1 92 ? 0.492 10.999 -19.539 1.00 98.19 92 LEU A N 1
ATOM 719 C CA . LEU A 1 92 ? 0.382 11.955 -20.644 1.00 98.19 92 LEU A CA 1
ATOM 720 C C . LEU A 1 92 ? 1.733 12.584 -20.991 1.00 98.19 92 LEU A C 1
ATOM 722 O O . LEU A 1 92 ? 2.081 12.670 -22.166 1.00 98.19 92 LEU A O 1
ATOM 726 N N . ILE A 1 93 ? 2.510 12.985 -19.983 1.00 97.12 93 ILE A N 1
ATOM 727 C CA . ILE A 1 93 ? 3.832 13.581 -20.196 1.00 97.12 93 ILE A CA 1
ATOM 728 C C . ILE A 1 93 ? 4.810 12.529 -20.729 1.00 97.12 93 ILE A C 1
ATOM 730 O O . ILE A 1 93 ? 5.454 12.757 -21.751 1.00 97.12 93 ILE A O 1
ATOM 734 N N . GLY A 1 94 ? 4.914 11.370 -20.071 1.00 96.38 94 GLY A N 1
ATOM 735 C CA . GLY A 1 94 ? 5.840 10.310 -20.473 1.00 96.38 94 GLY A CA 1
ATOM 736 C C . GLY A 1 94 ? 5.536 9.768 -21.869 1.00 96.38 94 GLY A C 1
ATOM 737 O O . GLY A 1 94 ? 6.440 9.616 -22.688 1.00 96.38 94 GLY A O 1
ATOM 738 N N . PHE A 1 95 ? 4.258 9.546 -22.171 1.00 96.44 95 PHE A N 1
ATOM 739 C CA . PHE A 1 95 ? 3.811 9.094 -23.482 1.00 96.44 95 PHE A CA 1
ATOM 740 C C . PHE A 1 95 ? 3.973 10.179 -24.550 1.00 96.44 95 PHE A C 1
ATOM 742 O O . PHE A 1 95 ? 4.436 9.884 -25.648 1.00 96.44 95 PHE A O 1
ATOM 749 N N . GLY A 1 96 ? 3.674 11.441 -24.229 1.00 96.69 96 GLY A N 1
ATOM 750 C CA . GLY A 1 96 ? 3.898 12.569 -25.134 1.00 96.69 96 GLY A CA 1
ATOM 751 C C . GLY A 1 96 ? 5.369 12.719 -25.526 1.00 96.69 96 GLY A C 1
ATOM 752 O O . GLY A 1 96 ? 5.680 12.860 -26.707 1.00 96.69 96 GLY A O 1
ATOM 753 N N . LEU A 1 97 ? 6.285 12.607 -24.559 1.00 95.69 97 LEU A N 1
ATOM 754 C CA . LEU A 1 97 ? 7.727 12.599 -24.823 1.00 95.69 97 LEU A CA 1
ATOM 755 C C . LEU A 1 97 ? 8.159 11.375 -25.639 1.00 95.69 97 LEU A C 1
ATOM 757 O O . LEU A 1 97 ? 8.966 11.510 -26.555 1.00 95.69 97 LEU A O 1
ATOM 761 N N . ALA A 1 98 ? 7.608 10.194 -25.348 1.00 95.44 98 ALA A N 1
ATOM 762 C CA . ALA A 1 98 ? 7.889 8.989 -26.123 1.00 95.44 98 ALA A CA 1
ATOM 763 C C . ALA A 1 98 ? 7.472 9.149 -27.593 1.00 95.44 98 ALA A C 1
ATOM 765 O O . ALA A 1 98 ? 8.249 8.815 -28.483 1.00 95.44 98 ALA A O 1
ATOM 766 N N . LEU A 1 99 ? 6.288 9.713 -27.857 1.00 94.81 99 LEU A N 1
ATOM 767 C CA . LEU A 1 99 ? 5.834 10.020 -29.215 1.00 94.81 99 LEU A CA 1
ATOM 768 C C . LEU A 1 99 ? 6.714 11.074 -29.890 1.00 94.81 99 LEU A C 1
ATOM 770 O O . LEU A 1 99 ? 7.038 10.925 -31.063 1.00 94.81 99 LEU A O 1
ATOM 774 N N . PHE A 1 100 ? 7.129 12.109 -29.157 1.00 92.44 100 PHE A N 1
ATOM 775 C CA . PHE A 1 100 ? 8.030 13.135 -29.680 1.00 92.44 100 PHE A CA 1
ATOM 776 C C . PHE A 1 100 ? 9.369 12.539 -30.140 1.00 92.44 100 PHE A C 1
ATOM 778 O O . PHE A 1 100 ? 9.807 12.820 -31.251 1.00 92.44 100 PHE A O 1
ATOM 785 N N . PHE A 1 101 ? 9.986 11.668 -29.335 1.00 90.38 101 PHE A N 1
ATOM 786 C CA . PHE A 1 101 ? 11.236 10.993 -29.706 1.00 90.38 101 PHE A CA 1
ATOM 787 C C . PHE A 1 101 ? 11.062 9.863 -30.724 1.00 90.38 101 PHE A C 1
ATOM 789 O O . PHE A 1 101 ? 12.041 9.432 -31.327 1.00 90.38 101 PHE A O 1
ATOM 796 N N . TRP A 1 102 ? 9.839 9.372 -30.918 1.00 90.94 102 TRP A N 1
ATOM 797 C CA . TRP A 1 102 ? 9.535 8.377 -31.942 1.00 90.94 102 TRP A CA 1
ATOM 798 C C . TRP A 1 102 ? 9.499 8.978 -33.356 1.00 90.94 102 TRP A C 1
ATOM 800 O O . TRP A 1 102 ? 9.693 8.260 -34.338 1.00 90.94 102 TRP A O 1
ATOM 810 N N . VAL A 1 103 ? 9.286 10.291 -33.487 1.00 86.75 103 VAL A N 1
ATOM 811 C CA . VAL A 1 103 ? 9.368 10.967 -34.784 1.00 86.75 103 VAL A CA 1
ATOM 812 C C . VAL A 1 103 ? 10.826 10.986 -35.250 1.00 86.75 103 VAL A C 1
ATOM 814 O O . VAL A 1 103 ? 11.700 11.514 -34.566 1.00 86.75 103 VAL A O 1
ATOM 817 N N . ASN A 1 104 ? 11.092 10.433 -36.439 1.00 76.88 104 ASN A N 1
ATOM 818 C CA . ASN A 1 104 ? 12.396 10.570 -37.085 1.00 76.88 104 ASN A CA 1
ATOM 819 C C . ASN A 1 104 ? 12.674 12.059 -37.312 1.00 76.88 104 ASN A C 1
ATOM 821 O O . ASN A 1 104 ? 11.961 12.707 -38.081 1.00 76.88 104 ASN A O 1
ATOM 825 N N . PHE A 1 105 ? 13.693 12.600 -36.645 1.00 72.06 105 PHE A N 1
ATOM 826 C CA . PHE A 1 105 ? 14.139 13.965 -36.895 1.00 72.06 105 PHE A CA 1
ATOM 827 C C . PHE A 1 105 ? 14.594 14.065 -38.359 1.00 72.06 105 PHE A C 1
ATOM 829 O O . PHE A 1 105 ? 15.488 13.309 -38.749 1.00 72.06 105 PHE A O 1
ATOM 836 N N . PRO A 1 106 ? 13.990 14.941 -39.185 1.00 68.62 106 PRO A N 1
ATOM 837 C CA . PRO A 1 106 ? 14.497 15.182 -40.524 1.00 68.62 106 PRO A CA 1
ATOM 838 C C . PRO A 1 106 ? 15.881 15.826 -40.398 1.00 68.62 106 PRO A C 1
ATOM 840 O O . PRO A 1 106 ? 16.011 16.941 -39.891 1.00 68.62 106 PRO A O 1
ATOM 843 N N . GLY A 1 107 ? 16.900 15.068 -40.802 1.00 57.34 107 GLY A N 1
ATOM 844 C CA . GLY A 1 107 ? 18.188 15.590 -41.248 1.00 57.34 107 GLY A CA 1
ATOM 845 C C . GLY A 1 107 ? 18.134 15.864 -42.740 1.00 57.34 107 GLY A C 1
ATOM 846 O O . GLY A 1 107 ? 17.479 15.064 -43.448 1.00 57.34 107 GLY A O 1
#

Sequence (107 aa):
MKRILSSITDGRGFDIGLVGVPFAFLFILAGLPLLYNILMSFQEVDMFSLGSIIRPFVGFKNYIDLFKQPETLPILFNTVIFVVGSIAGQFLIGFGLALFFWVNFPG

Organism: NCBI:txid424798

Secondary structure (DSSP, 8-state):
-HHHHHHHHSHHHHHHHHHHHHHHHHIIIIIHHHHHHHHHHTB---TTTTT-S---B-TTHHHHHHHHSTTHHHHHHHHHHHHHHHHHHHHHHHHHHHHHHHS----

pLDDT: mean 86.06, std 13.27, range [52.03, 98.19]

InterPro domains:
  IPR035906 MetI-like superfamily [G3DSA:1.10.3720.10] (13-107)
  IPR035906 MetI-like superfamily [SSF161098] (18-107)

Foldseek 3Di:
DVVVVVLCVPPVSVVCCVVVVVVVVCCVPPVVVVVVVVQVCQFDDDPVCVPPPDTHGNGNPSVVVQVPPPVNVVVVVVVVCCVVVVCVVCCCVVVVVVVVVVDDDDD